Protein AF-A0A182XUY5-F1 (afdb_monomer_lite)

Secondary structure (DSSP, 8-state):
-HHHHHHHSPPGGGSHHHHTSS--HHHHHHHHHHHHHTTS---HHHHHHHHHHHHHHHTT-PPPPTT-STTGGG-

Sequence (75 aa):
MKVVKMFSEEPIHKRDYVVNWYPRHVETHLLAMKLREYGLFRDEHQDFKEEMKRLRALRGKAPPKKGEGKRAAKK

pLDDT: mean 93.31, std 6.74, range [56.16, 98.12]

Radius of gyration: 24.03 Å; chains: 1; bounding box: 60×16×58 Å

Foldseek 3Di:
DVVCVCVVDDDPCPPCCNVCVDPPVVVVVVVQVVCVVVVNHDDVVVVVVVVVQVVCVVVVNHDDPVQPDPVNVVD

Structure (mmCIF, N/CA/C/O backbone):
data_AF-A0A182XUY5-F1
#
_entry.id   AF-A0A182XUY5-F1
#
loop_
_atom_site.group_PDB
_atom_site.id
_atom_site.type_symbol
_atom_site.label_atom_id
_atom_site.label_alt_id
_atom_site.label_comp_id
_atom_site.label_asym_id
_atom_site.label_entity_id
_atom_site.label_seq_id
_atom_site.pdbx_PDB_ins_code
_atom_site.Cartn_x
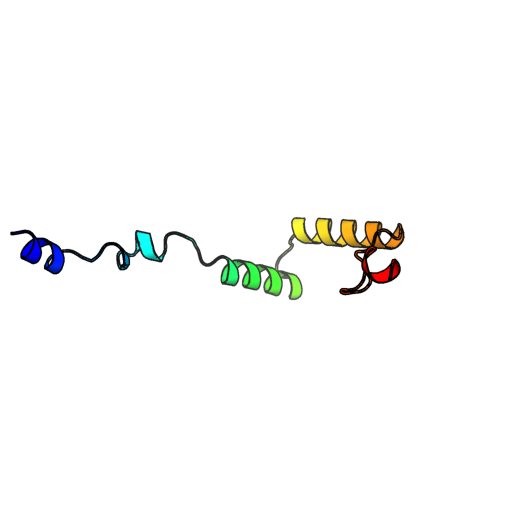_atom_site.Cartn_y
_atom_site.Cartn_z
_atom_site.occupancy
_atom_site.B_iso_or_equiv
_atom_site.auth_seq_id
_atom_site.auth_comp_id
_atom_site.auth_asym_id
_atom_site.auth_atom_id
_atom_site.pdbx_PDB_model_num
ATOM 1 N N . MET A 1 1 ? -23.884 1.494 40.273 1.00 84.88 1 MET A N 1
ATOM 2 C CA . MET A 1 1 ? -23.068 0.256 40.281 1.00 84.88 1 MET A CA 1
ATOM 3 C C . MET A 1 1 ? -22.172 0.201 39.045 1.00 84.88 1 MET A C 1
ATOM 5 O O . MET A 1 1 ? -22.688 0.174 37.937 1.00 84.88 1 MET A O 1
ATOM 9 N N . LYS A 1 2 ? -20.842 0.190 39.217 1.00 90.00 2 LYS A N 1
ATOM 10 C CA . LYS A 1 2 ? -19.857 0.205 38.112 1.00 90.00 2 LYS A CA 1
ATOM 11 C C . LYS A 1 2 ? -19.904 -1.051 37.232 1.00 90.00 2 LYS A C 1
ATOM 13 O O . LYS A 1 2 ? -19.843 -0.947 36.014 1.00 90.00 2 LYS A O 1
ATOM 18 N N . VAL A 1 3 ? -20.032 -2.221 37.857 1.00 91.69 3 VAL A N 1
ATOM 19 C CA . VAL A 1 3 ? -20.024 -3.523 37.171 1.00 91.69 3 VAL A CA 1
ATOM 20 C C . VAL A 1 3 ? -21.251 -3.675 36.273 1.00 91.69 3 VAL A C 1
ATOM 22 O O . VAL A 1 3 ? -21.109 -4.022 35.109 1.00 91.69 3 VAL A O 1
ATOM 25 N N . VAL A 1 4 ? -22.434 -3.301 36.770 1.00 92.81 4 VAL A N 1
ATOM 26 C CA . VAL A 1 4 ? -23.678 -3.313 35.980 1.00 92.81 4 VAL A CA 1
ATOM 27 C C . VAL A 1 4 ? -23.533 -2.469 34.711 1.00 92.81 4 VAL A C 1
ATOM 29 O O . VAL A 1 4 ? -23.839 -2.960 33.634 1.00 92.81 4 VAL A O 1
ATOM 32 N N . LYS A 1 5 ? -22.973 -1.253 34.814 1.00 92.00 5 LYS A N 1
ATOM 33 C CA . LYS A 1 5 ? -22.749 -0.368 33.657 1.00 92.00 5 LYS A CA 1
ATOM 34 C C . LYS A 1 5 ? -21.762 -0.954 32.636 1.00 92.00 5 LYS A C 1
ATOM 36 O O . LYS A 1 5 ? -21.968 -0.837 31.435 1.00 92.00 5 LYS A O 1
ATOM 41 N N . MET A 1 6 ? -20.697 -1.598 33.115 1.00 90.06 6 MET A N 1
ATOM 42 C CA . MET A 1 6 ? -19.678 -2.220 32.262 1.00 90.06 6 MET A CA 1
ATOM 43 C C . MET A 1 6 ? -20.229 -3.386 31.434 1.00 90.06 6 MET A C 1
ATOM 45 O O . MET A 1 6 ? -19.792 -3.571 30.305 1.00 90.06 6 MET A O 1
ATOM 49 N N . PHE A 1 7 ? -21.164 -4.162 31.990 1.00 93.00 7 PHE A N 1
ATOM 50 C CA . PHE A 1 7 ? -21.791 -5.287 31.291 1.00 93.00 7 PHE A CA 1
ATOM 51 C C . PHE A 1 7 ? -23.062 -4.900 30.524 1.00 93.00 7 PHE A C 1
ATOM 53 O O . PHE A 1 7 ? -23.466 -5.642 29.634 1.00 93.00 7 PHE A O 1
ATOM 60 N N . SER A 1 8 ? -23.688 -3.762 30.842 1.00 93.75 8 SER A N 1
ATOM 61 C CA . SER A 1 8 ? -24.838 -3.247 30.089 1.00 93.75 8 SER A CA 1
ATOM 62 C C . SER A 1 8 ? -24.443 -2.508 28.809 1.00 93.75 8 SER A C 1
ATOM 64 O O . SER A 1 8 ? -25.246 -2.425 27.887 1.00 93.75 8 SER A O 1
ATOM 66 N N . GLU A 1 9 ? -23.245 -1.919 28.765 1.00 93.19 9 GLU A N 1
ATOM 67 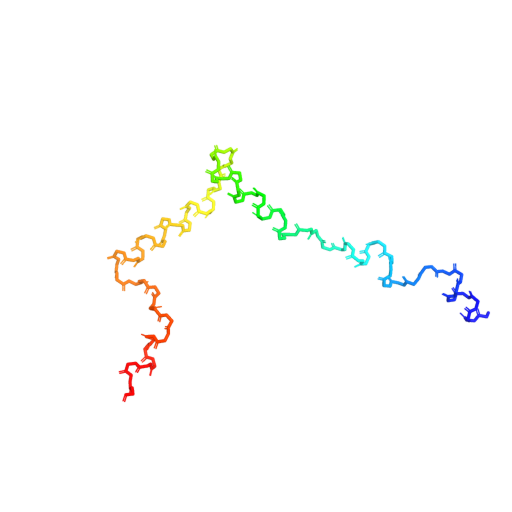C CA . GLU A 1 9 ? -22.743 -1.177 27.605 1.00 93.19 9 GLU A CA 1
ATOM 68 C C . GLU A 1 9 ? -21.826 -2.035 26.731 1.00 93.19 9 GLU A C 1
ATOM 70 O O . GLU A 1 9 ? -21.126 -2.928 27.209 1.00 93.19 9 GLU A O 1
ATOM 75 N N . GLU A 1 10 ? -21.760 -1.709 25.439 1.00 92.38 10 GLU A N 1
ATOM 76 C CA . GLU A 1 10 ? -20.780 -2.326 24.554 1.00 92.38 10 GLU A CA 1
ATOM 77 C C . GLU A 1 10 ? -19.348 -1.904 24.948 1.00 92.38 10 GLU A C 1
ATOM 79 O O . GLU A 1 10 ? -19.054 -0.695 25.043 1.00 92.38 10 GLU A O 1
ATOM 84 N N . PRO A 1 11 ? -18.425 -2.872 25.136 1.00 94.31 11 PRO A N 1
ATOM 85 C CA . PRO A 1 11 ? -17.027 -2.581 25.408 1.00 94.31 11 PRO A CA 1
ATOM 86 C C . PRO A 1 11 ? -16.410 -1.727 24.303 1.00 94.31 11 PRO A C 1
ATOM 88 O O . PRO A 1 11 ? -16.554 -2.028 23.123 1.00 94.31 11 PRO A O 1
ATOM 91 N N . ILE A 1 12 ? -15.652 -0.698 24.688 1.00 92.81 12 ILE A N 1
ATOM 92 C CA . ILE A 1 12 ? -15.092 0.301 23.760 1.00 92.81 12 ILE A CA 1
ATOM 93 C C . ILE A 1 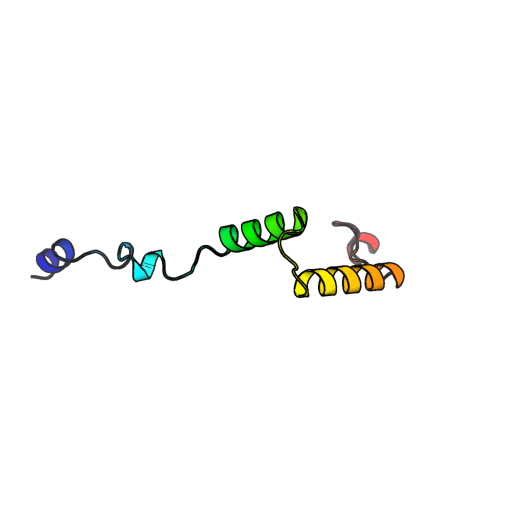12 ? -14.337 -0.339 22.586 1.00 92.81 12 ILE A C 1
ATOM 95 O O . ILE A 1 12 ? -14.492 0.097 21.456 1.00 92.81 12 ILE A O 1
ATOM 99 N N . HIS A 1 13 ? -13.573 -1.403 22.833 1.00 93.38 13 HIS A N 1
ATOM 100 C CA . HIS A 1 13 ? -12.767 -2.092 21.820 1.00 93.38 13 HIS A CA 1
ATOM 101 C C . HIS A 1 13 ? -13.574 -2.920 20.807 1.00 93.38 13 HIS A C 1
ATOM 103 O O . HIS A 1 13 ? -12.992 -3.403 19.844 1.00 93.38 13 HIS A O 1
ATOM 109 N N . LYS A 1 14 ? -14.872 -3.138 21.041 1.00 94.38 14 LYS A N 1
ATOM 110 C CA . LYS A 1 14 ? -15.768 -3.836 20.104 1.00 94.38 14 LYS A CA 1
ATOM 111 C C . LYS A 1 14 ? -16.610 -2.881 19.275 1.00 94.38 14 LYS A C 1
ATOM 113 O O . LYS A 1 14 ? -17.074 -3.271 18.211 1.00 94.38 14 LYS A O 1
ATOM 118 N N . ARG A 1 15 ? -16.761 -1.641 19.750 1.00 95.06 15 ARG A N 1
ATOM 119 C CA . ARG A 1 15 ? -17.552 -0.619 19.073 1.00 95.06 15 ARG A CA 1
ATOM 120 C C . ARG A 1 15 ? -17.027 -0.434 17.659 1.00 95.06 15 ARG A C 1
ATOM 122 O O . ARG A 1 15 ? -15.827 -0.245 17.457 1.00 95.06 15 ARG A O 1
ATOM 129 N N . ASP A 1 16 ? -17.943 -0.442 16.703 1.00 94.50 16 ASP A N 1
ATOM 130 C CA . ASP A 1 16 ? -17.628 -0.440 15.276 1.00 94.50 16 ASP A CA 1
ATOM 131 C C . ASP A 1 16 ? -16.680 0.701 14.877 1.00 94.50 16 ASP A C 1
ATOM 133 O O . ASP A 1 16 ? -15.646 0.463 14.261 1.00 94.50 16 ASP A O 1
ATOM 137 N N . TYR A 1 17 ? -16.947 1.922 15.347 1.00 93.62 17 TYR A N 1
ATOM 138 C CA . TYR A 1 17 ? -16.105 3.088 15.059 1.00 93.62 17 TYR A CA 1
ATOM 139 C C . TYR A 1 17 ? -14.672 2.968 15.604 1.00 93.62 17 TYR A C 1
ATOM 141 O O . TYR A 1 17 ? -13.781 3.652 15.113 1.00 93.62 17 TYR A O 1
ATOM 149 N N . VAL A 1 18 ? -14.433 2.136 16.625 1.00 95.06 18 VAL A N 1
ATOM 150 C CA . VAL A 1 18 ? -13.090 1.895 17.179 1.00 95.06 18 VAL A CA 1
ATOM 151 C C . VAL A 1 18 ? -12.360 0.842 16.357 1.00 95.06 18 VAL A C 1
ATOM 153 O O . VAL A 1 18 ? -11.189 1.021 16.031 1.00 95.06 18 VAL A O 1
ATOM 156 N N . VAL A 1 19 ? -13.048 -0.248 16.012 1.00 95.62 19 VAL A N 1
ATOM 157 C CA . VAL A 1 19 ? -12.466 -1.364 15.253 1.00 95.62 19 VAL A CA 1
ATOM 158 C C . VAL A 1 19 ? -12.210 -0.964 13.800 1.00 95.62 19 VAL A C 1
ATOM 160 O O . VAL A 1 19 ? -11.124 -1.193 13.274 1.00 95.62 19 VAL A O 1
ATOM 163 N N . ASN A 1 20 ? -13.189 -0.321 13.169 1.00 95.19 20 ASN A N 1
ATOM 164 C CA . ASN A 1 20 ? -13.188 0.056 11.758 1.00 95.19 20 ASN A CA 1
ATOM 165 C C . ASN A 1 20 ? -12.808 1.528 11.543 1.00 95.19 20 ASN A C 1
ATOM 167 O O . ASN A 1 20 ? -13.219 2.147 10.563 1.00 95.19 20 ASN A O 1
ATOM 171 N N . TRP A 1 21 ? -12.013 2.095 12.457 1.00 96.19 21 TRP A N 1
ATOM 172 C CA . TRP A 1 21 ? -11.569 3.487 12.372 1.00 96.19 21 TRP A CA 1
ATOM 173 C C . TRP A 1 21 ? -10.818 3.785 11.069 1.00 96.19 21 TRP A C 1
ATOM 175 O O . TRP A 1 21 ? -11.045 4.811 10.428 1.00 96.19 21 TRP A O 1
ATOM 185 N N . TYR A 1 22 ? -9.917 2.883 10.671 1.00 96.44 22 TYR A N 1
ATOM 186 C CA . TYR A 1 22 ? -9.209 2.985 9.400 1.00 96.44 22 TYR A CA 1
ATOM 187 C C . TYR A 1 22 ? -9.892 2.133 8.336 1.00 96.44 22 TYR A C 1
ATOM 189 O O . TYR A 1 22 ? -10.295 1.000 8.612 1.00 96.44 22 TYR A O 1
ATOM 197 N N . PRO A 1 23 ? -9.973 2.630 7.093 1.00 95.94 23 PRO A N 1
ATOM 198 C CA . PRO A 1 23 ? -10.473 1.827 6.002 1.00 95.94 23 PRO A CA 1
ATOM 199 C C . PRO A 1 23 ? -9.484 0.708 5.656 1.00 95.94 23 PRO A C 1
ATOM 201 O O . PRO A 1 23 ? -8.298 0.725 5.998 1.00 95.94 23 PRO A O 1
ATOM 204 N N . ARG A 1 24 ? -9.992 -0.256 4.894 1.00 96.44 24 ARG A N 1
ATOM 205 C CA . ARG A 1 24 ? -9.262 -1.413 4.369 1.00 96.44 24 ARG A CA 1
ATOM 206 C C . ARG A 1 24 ? -8.265 -1.024 3.267 1.00 96.44 24 ARG A C 1
ATOM 208 O O . ARG A 1 24 ? -8.497 -1.254 2.083 1.00 96.44 24 ARG A O 1
ATOM 215 N N . HIS A 1 25 ? -7.175 -0.359 3.658 1.00 96.69 25 HIS A N 1
ATOM 216 C CA . HIS A 1 25 ? -6.173 0.199 2.742 1.00 96.69 25 HIS A CA 1
ATOM 217 C C . HIS A 1 25 ? -5.445 -0.857 1.904 1.00 96.69 25 HIS A C 1
ATOM 219 O O . HIS A 1 25 ? -5.063 -0.580 0.769 1.00 96.69 25 HIS A O 1
ATOM 225 N N . VAL A 1 26 ? -5.228 -2.055 2.451 1.00 97.00 26 VAL A N 1
ATOM 226 C CA . VAL A 1 26 ? -4.528 -3.131 1.738 1.00 97.00 26 VAL A CA 1
ATOM 227 C C . VAL A 1 26 ? -5.390 -3.621 0.579 1.00 97.00 26 VAL A C 1
ATOM 229 O O . VAL A 1 26 ? -4.922 -3.724 -0.551 1.00 97.00 26 VAL A O 1
ATOM 232 N N . GLU A 1 27 ? -6.669 -3.861 0.840 1.00 97.50 27 GLU A N 1
ATOM 233 C CA . GLU A 1 27 ? -7.633 -4.357 -0.129 1.00 97.50 27 GLU A CA 1
ATOM 234 C C . GLU A 1 27 ? -7.899 -3.331 -1.230 1.00 97.50 27 GLU A C 1
ATOM 236 O O . GLU A 1 27 ? -7.900 -3.688 -2.408 1.00 97.50 27 GLU A O 1
ATOM 241 N N . THR A 1 28 ? -8.065 -2.053 -0.873 1.00 96.62 28 THR A N 1
ATOM 242 C CA . THR A 1 28 ? -8.266 -0.987 -1.865 1.00 96.62 28 THR A CA 1
ATOM 243 C C . THR A 1 28 ? -7.028 -0.775 -2.730 1.00 96.62 28 THR A C 1
ATOM 245 O O . THR A 1 28 ? -7.153 -0.621 -3.945 1.00 96.62 28 THR A O 1
ATOM 248 N N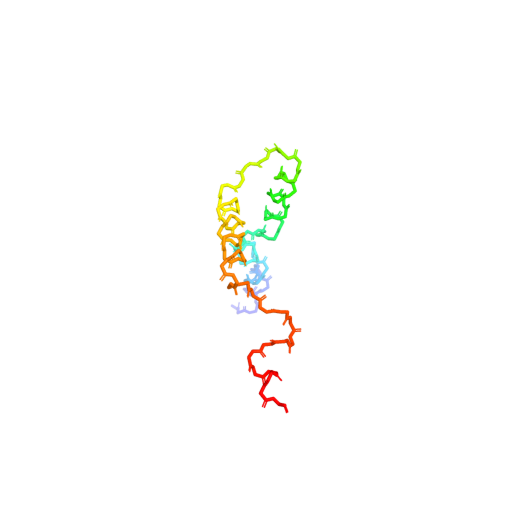 . HIS A 1 29 ? -5.830 -0.835 -2.142 1.00 96.50 29 HIS A N 1
ATOM 249 C CA . HIS A 1 29 ? -4.580 -0.743 -2.890 1.00 96.50 29 HIS A CA 1
ATOM 250 C C . HIS A 1 29 ? -4.413 -1.908 -3.874 1.00 96.50 29 HIS A C 1
ATOM 252 O O . HIS A 1 29 ? -4.138 -1.682 -5.052 1.00 96.50 29 HIS A O 1
ATOM 258 N N . LEU A 1 30 ? -4.630 -3.145 -3.416 1.00 97.81 30 LEU A N 1
ATOM 259 C CA . LEU A 1 30 ? -4.534 -4.336 -4.262 1.00 97.81 30 LEU A CA 1
ATOM 260 C C . LEU A 1 30 ? -5.570 -4.327 -5.389 1.00 97.81 30 LEU A C 1
ATOM 262 O O . LEU A 1 30 ? -5.263 -4.740 -6.506 1.00 97.81 30 LEU A O 1
ATOM 266 N N . LEU A 1 31 ? -6.784 -3.845 -5.114 1.00 97.81 31 LEU A N 1
ATOM 267 C CA . LEU A 1 31 ? -7.819 -3.682 -6.129 1.00 97.81 31 LEU A CA 1
ATOM 268 C C . LEU A 1 31 ? -7.366 -2.712 -7.227 1.00 97.81 31 LEU A C 1
ATOM 270 O O . LEU A 1 31 ? -7.401 -3.071 -8.402 1.00 97.81 31 LEU A O 1
ATOM 274 N N . ALA A 1 32 ? -6.905 -1.514 -6.855 1.00 97.06 32 ALA A N 1
ATOM 275 C CA . ALA A 1 32 ? -6.449 -0.507 -7.814 1.00 97.06 32 ALA A CA 1
ATOM 276 C C . ALA A 1 32 ? -5.252 -0.999 -8.645 1.00 97.06 32 ALA A C 1
ATOM 278 O O . ALA A 1 32 ? -5.217 -0.791 -9.857 1.00 97.06 32 ALA A O 1
ATOM 279 N N . MET A 1 33 ? -4.312 -1.721 -8.022 1.00 97.06 33 MET A N 1
ATOM 280 C CA . MET A 1 33 ? -3.194 -2.351 -8.731 1.00 97.06 33 MET A CA 1
ATOM 281 C C . MET A 1 33 ? -3.667 -3.360 -9.780 1.00 97.06 33 MET A C 1
ATOM 283 O O . MET A 1 33 ? -3.255 -3.272 -10.933 1.00 97.06 33 MET A O 1
ATOM 287 N N . LYS A 1 34 ? -4.568 -4.281 -9.416 1.00 98.06 34 LYS A N 1
ATOM 288 C CA . LYS A 1 34 ? -5.100 -5.279 -10.359 1.00 98.06 34 LYS A CA 1
ATOM 289 C C . LYS A 1 34 ? -5.879 -4.635 -11.502 1.00 98.06 34 LYS A C 1
ATOM 291 O O . LYS A 1 34 ? -5.751 -5.047 -12.648 1.00 98.06 34 LYS A O 1
ATOM 296 N N . LEU A 1 35 ? -6.669 -3.601 -11.212 1.00 98.12 35 LEU A N 1
ATOM 297 C CA . LEU A 1 35 ? -7.381 -2.856 -12.253 1.00 98.12 35 LEU A CA 1
ATOM 298 C C . LEU A 1 35 ? -6.411 -2.168 -13.220 1.00 98.12 35 LEU A C 1
ATOM 300 O O . LEU A 1 35 ? -6.684 -2.135 -14.418 1.00 98.12 35 LEU A O 1
ATOM 304 N N . ARG A 1 36 ? -5.268 -1.671 -12.728 1.00 97.31 36 ARG A N 1
ATOM 305 C CA . ARG A 1 36 ? -4.198 -1.142 -13.583 1.00 97.31 36 ARG A CA 1
ATOM 306 C C . ARG A 1 36 ? -3.585 -2.224 -14.463 1.00 97.31 36 ARG A C 1
ATOM 308 O O . ARG A 1 36 ? -3.419 -1.999 -15.655 1.00 97.31 36 ARG A O 1
ATOM 315 N N . GLU A 1 37 ? -3.291 -3.394 -13.904 1.00 96.31 37 GLU A N 1
ATOM 316 C CA . GLU A 1 37 ? -2.752 -4.536 -14.659 1.00 96.31 37 GLU A CA 1
ATOM 317 C C . GLU A 1 37 ? -3.704 -4.996 -15.772 1.00 96.31 37 GLU A C 1
ATOM 319 O O . GLU A 1 37 ? -3.257 -5.335 -16.865 1.00 96.31 37 GLU A O 1
ATOM 324 N N . TYR A 1 38 ? -5.016 -4.939 -15.532 1.00 97.44 38 TYR A N 1
ATOM 325 C CA . TYR A 1 38 ? -6.033 -5.217 -16.549 1.00 97.44 38 TYR A CA 1
ATOM 326 C C . TYR A 1 38 ? -6.260 -4.073 -17.550 1.00 97.44 38 TYR A C 1
ATOM 328 O O . TYR A 1 38 ? -7.043 -4.236 -18.483 1.00 97.44 38 TYR A O 1
ATOM 336 N N . GLY A 1 39 ? -5.622 -2.912 -17.371 1.00 96.56 39 GLY A N 1
ATOM 337 C CA . GLY A 1 39 ? -5.839 -1.728 -18.210 1.00 96.56 39 GLY A CA 1
ATOM 338 C C . GLY A 1 39 ? -7.173 -1.012 -17.963 1.00 96.56 39 GLY A C 1
ATOM 339 O O . GLY A 1 39 ? -7.560 -0.150 -18.746 1.00 96.56 39 GLY A O 1
ATOM 340 N N . LEU A 1 40 ? -7.877 -1.351 -16.879 1.00 97.69 40 LEU A N 1
ATOM 341 C CA . LEU A 1 40 ? -9.168 -0.769 -16.493 1.00 97.69 40 LEU A CA 1
ATOM 342 C C . LEU A 1 40 ? -9.018 0.489 -15.627 1.00 97.69 40 LEU A C 1
ATOM 344 O O . LEU A 1 40 ? -9.975 1.240 -15.452 1.00 97.69 40 LEU A O 1
ATOM 348 N N . PHE A 1 41 ? -7.831 0.712 -15.064 1.00 97.56 41 PHE A N 1
ATOM 349 C CA . PHE A 1 41 ? -7.518 1.868 -14.232 1.00 97.56 41 PHE A CA 1
ATOM 350 C C . PHE A 1 41 ? -6.159 2.454 -14.612 1.00 97.56 41 PHE A C 1
ATOM 352 O O . PHE A 1 41 ? -5.200 1.721 -14.848 1.00 97.56 41 PHE A O 1
ATOM 359 N N . ARG A 1 42 ? -6.062 3.785 -14.643 1.00 97.69 42 ARG A N 1
ATOM 360 C CA . ARG A 1 42 ? -4.802 4.491 -14.882 1.00 97.69 42 ARG A CA 1
ATOM 361 C C . ARG A 1 42 ? -4.326 5.154 -13.596 1.00 97.69 42 ARG A C 1
ATOM 363 O O . ARG A 1 42 ? -4.955 6.090 -13.113 1.00 97.69 42 ARG A O 1
ATOM 370 N N . ASP A 1 43 ? -3.200 4.677 -13.073 1.00 97.44 43 ASP A N 1
ATOM 371 C CA . ASP A 1 43 ? -2.534 5.250 -11.902 1.00 97.44 43 ASP A CA 1
ATOM 372 C C . ASP A 1 43 ? -1.361 6.139 -12.340 1.00 97.44 43 ASP A C 1
ATOM 374 O O . ASP A 1 43 ? -0.217 5.691 -12.439 1.00 97.44 43 ASP A O 1
ATOM 378 N N . GLU A 1 44 ? -1.643 7.418 -12.594 1.00 97.56 44 GLU A N 1
ATOM 379 C CA . GLU A 1 44 ? -0.632 8.391 -13.034 1.00 97.56 44 GLU A CA 1
ATOM 380 C C . GLU A 1 44 ? 0.500 8.573 -12.009 1.00 97.56 44 GLU A C 1
ATOM 382 O O . GLU A 1 44 ? 1.644 8.868 -12.366 1.00 97.56 44 GLU A O 1
ATOM 387 N N . HIS A 1 45 ? 0.205 8.362 -10.722 1.00 97.75 45 HIS A N 1
ATOM 388 C CA . HIS A 1 45 ? 1.201 8.464 -9.665 1.00 97.75 45 HIS A CA 1
ATOM 389 C C . HIS A 1 45 ? 2.206 7.310 -9.740 1.00 97.75 45 HIS A C 1
ATOM 391 O O . HIS A 1 45 ? 3.414 7.523 -9.580 1.00 97.75 45 HIS A O 1
ATOM 397 N N . GLN A 1 46 ? 1.735 6.087 -9.993 1.00 97.50 46 GLN A N 1
ATOM 398 C CA . GLN A 1 46 ? 2.631 4.949 -10.203 1.00 97.50 46 GLN A CA 1
ATOM 399 C C . GLN A 1 46 ? 3.386 5.053 -11.523 1.00 97.50 46 GLN A C 1
ATOM 401 O O . GLN A 1 46 ? 4.593 4.810 -11.519 1.00 97.50 46 GLN A O 1
ATOM 406 N N . ASP A 1 47 ? 2.740 5.506 -12.599 1.00 97.69 47 ASP A N 1
ATOM 407 C CA . ASP A 1 47 ? 3.399 5.751 -13.888 1.00 97.69 47 ASP A CA 1
ATOM 408 C C . ASP A 1 47 ? 4.592 6.712 -13.717 1.00 97.69 47 ASP A C 1
ATOM 410 O O . ASP A 1 47 ? 5.713 6.430 -14.150 1.00 97.69 47 ASP A O 1
ATOM 414 N N . PHE A 1 48 ? 4.394 7.816 -12.987 1.00 98.06 48 PHE A N 1
ATOM 415 C CA . PHE A 1 48 ? 5.463 8.768 -12.686 1.00 98.06 48 PHE A CA 1
ATOM 416 C C . PHE A 1 48 ? 6.602 8.138 -11.870 1.00 98.06 48 PHE A C 1
ATOM 418 O O . PHE A 1 48 ? 7.785 8.342 -12.161 1.00 98.06 48 PHE A O 1
ATOM 425 N N . LYS A 1 49 ? 6.275 7.351 -10.838 1.00 97.75 49 LYS A N 1
ATOM 426 C CA . LYS A 1 49 ? 7.285 6.679 -10.005 1.00 97.75 49 LYS A CA 1
ATOM 427 C C . LYS A 1 49 ? 8.103 5.662 -10.795 1.00 97.75 49 LYS A C 1
ATOM 429 O O . LYS A 1 49 ? 9.318 5.576 -10.585 1.00 97.75 49 LYS A O 1
ATOM 434 N N . GLU A 1 50 ? 7.461 4.896 -11.670 1.00 97.56 50 GLU A N 1
ATOM 435 C CA . GLU A 1 50 ? 8.105 3.915 -12.543 1.00 97.56 50 GLU A CA 1
ATOM 436 C C . GLU A 1 50 ? 9.057 4.603 -13.528 1.00 97.56 50 GLU A C 1
ATOM 438 O O . GLU A 1 50 ? 10.225 4.210 -13.619 1.00 97.56 50 GLU A O 1
ATOM 443 N N . GLU A 1 51 ? 8.627 5.697 -14.160 1.00 97.88 51 GLU A N 1
ATOM 444 C CA . GLU A 1 51 ? 9.472 6.463 -15.080 1.00 97.88 51 GLU A CA 1
ATOM 445 C C . GLU A 1 51 ? 10.682 7.081 -14.365 1.00 97.88 51 GLU A C 1
ATOM 447 O O . GLU A 1 51 ? 11.832 6.942 -14.797 1.00 97.88 51 GLU A O 1
ATOM 452 N N . MET A 1 52 ? 10.473 7.669 -13.186 1.00 97.25 52 MET A N 1
ATOM 453 C CA . MET A 1 52 ? 11.571 8.201 -12.377 1.00 97.25 52 MET A CA 1
ATOM 454 C C . MET A 1 52 ? 12.557 7.112 -11.935 1.00 97.25 52 MET A C 1
ATOM 456 O O . MET A 1 52 ? 13.767 7.358 -11.847 1.00 97.25 52 MET A O 1
ATOM 460 N N . LYS A 1 53 ? 12.072 5.894 -11.670 1.00 97.00 53 LYS A N 1
ATOM 461 C CA . LYS A 1 53 ? 12.918 4.736 -11.359 1.00 97.00 53 LYS A CA 1
ATOM 462 C C . LYS A 1 53 ? 13.718 4.287 -12.585 1.00 97.00 53 LYS A C 1
ATOM 464 O O . LYS A 1 53 ? 14.916 4.031 -12.438 1.00 97.00 53 LYS A O 1
ATOM 469 N N . ARG A 1 54 ? 13.109 4.262 -13.777 1.00 97.50 54 ARG A N 1
ATOM 470 C CA . ARG A 1 54 ? 13.774 3.954 -15.054 1.00 97.50 54 ARG A CA 1
ATOM 471 C C . ARG A 1 54 ? 14.929 4.917 -15.326 1.00 97.50 54 ARG A C 1
ATOM 473 O O . ARG A 1 54 ? 16.067 4.485 -15.509 1.00 97.50 54 ARG A O 1
ATOM 480 N N . LEU A 1 55 ? 14.678 6.223 -15.238 1.00 97.62 55 LEU A N 1
ATOM 481 C CA . LEU A 1 55 ? 15.697 7.258 -15.446 1.00 97.62 55 LEU A CA 1
ATOM 482 C C . LEU A 1 55 ? 16.826 7.195 -14.406 1.00 97.62 55 LEU A C 1
ATOM 484 O O . LEU A 1 55 ? 18.002 7.382 -14.727 1.00 97.62 55 LEU A O 1
ATOM 488 N N . ARG A 1 56 ? 16.501 6.898 -13.139 1.00 96.94 56 ARG A N 1
ATOM 489 C CA . ARG A 1 56 ? 17.515 6.689 -12.092 1.00 96.94 56 ARG A CA 1
ATOM 490 C C . ARG A 1 56 ? 18.431 5.511 -12.405 1.00 96.94 56 ARG A C 1
ATOM 492 O O . ARG A 1 56 ? 19.634 5.633 -12.173 1.00 96.94 56 ARG A O 1
ATOM 499 N N . ALA A 1 57 ? 17.876 4.413 -12.914 1.00 95.75 57 ALA A N 1
ATOM 500 C CA . ALA A 1 57 ? 18.649 3.242 -13.301 1.00 95.75 57 ALA A CA 1
ATOM 501 C C . ALA A 1 57 ? 19.583 3.542 -14.482 1.00 95.75 57 ALA A C 1
ATOM 503 O O . ALA A 1 57 ? 20.764 3.219 -14.397 1.00 95.75 57 ALA A O 1
ATOM 504 N N . LEU A 1 58 ? 19.101 4.259 -15.506 1.00 96.19 58 LEU A N 1
ATOM 505 C CA . LEU A 1 58 ? 19.922 4.694 -16.648 1.00 96.19 58 LEU A CA 1
ATOM 506 C C . LEU A 1 58 ? 21.098 5.589 -16.231 1.00 96.19 58 LEU A C 1
ATOM 508 O O . LEU A 1 58 ? 22.177 5.510 -16.803 1.00 96.19 58 LEU A O 1
ATOM 512 N N . ARG A 1 59 ? 20.927 6.396 -15.180 1.00 96.69 59 ARG A N 1
ATOM 513 C CA . ARG A 1 59 ? 22.005 7.215 -14.600 1.00 96.69 59 ARG A CA 1
ATOM 514 C C . ARG A 1 59 ? 22.983 6.416 -13.720 1.00 96.69 59 ARG A C 1
ATOM 516 O O . ARG A 1 59 ? 23.820 7.013 -13.047 1.00 96.69 59 ARG A O 1
ATOM 523 N N . GLY A 1 60 ? 22.826 5.097 -13.609 1.00 93.81 60 GLY A N 1
ATOM 524 C CA . GLY A 1 60 ? 23.621 4.257 -12.706 1.00 93.81 60 GLY A CA 1
ATOM 525 C C . GLY A 1 60 ? 23.316 4.477 -11.219 1.00 93.81 60 GLY A C 1
ATOM 526 O O . GLY A 1 60 ? 24.065 4.031 -10.357 1.00 93.81 60 GLY A O 1
ATOM 527 N N . LYS A 1 61 ? 22.212 5.163 -10.887 1.00 93.25 61 LYS A N 1
ATOM 528 C CA . LYS A 1 61 ? 21.751 5.401 -9.504 1.00 93.25 61 LYS A CA 1
ATOM 529 C C . LYS A 1 61 ? 20.619 4.442 -9.118 1.00 93.25 61 LYS A C 1
ATOM 531 O O . LYS A 1 61 ? 19.716 4.820 -8.367 1.00 93.25 61 LYS A O 1
ATOM 536 N N . ALA A 1 62 ? 20.638 3.229 -9.669 1.00 92.88 62 ALA A N 1
ATOM 537 C CA . ALA A 1 62 ? 19.728 2.165 -9.266 1.00 92.88 62 ALA A CA 1
ATOM 538 C C . ALA A 1 62 ? 20.001 1.767 -7.802 1.00 92.88 62 ALA A C 1
ATOM 540 O O . ALA A 1 62 ? 21.145 1.859 -7.346 1.00 92.88 62 ALA A O 1
ATOM 541 N N . PRO A 1 63 ? 18.978 1.337 -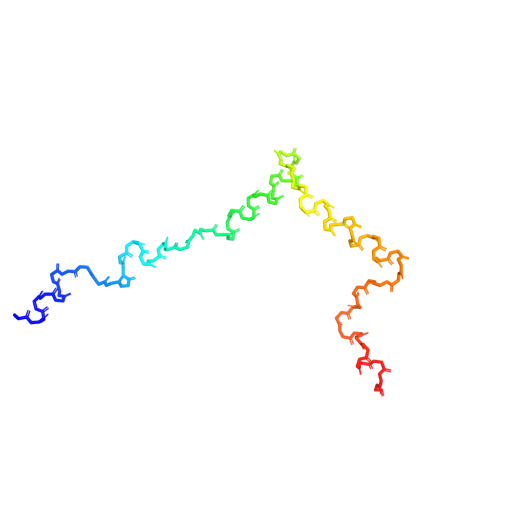7.043 1.00 90.25 63 PRO A N 1
ATOM 542 C CA . PRO A 1 63 ? 19.217 0.760 -5.728 1.00 90.25 63 PRO A CA 1
ATOM 543 C C . PRO A 1 63 ? 20.130 -0.474 -5.867 1.00 90.25 63 PRO A C 1
ATOM 545 O O . PRO A 1 63 ? 19.896 -1.289 -6.764 1.00 90.25 63 PRO A O 1
ATOM 548 N N . PRO A 1 64 ? 21.162 -0.624 -5.015 1.00 90.31 64 PRO A N 1
ATOM 549 C CA . PRO A 1 64 ? 22.015 -1.807 -5.040 1.00 90.31 64 PRO A CA 1
ATOM 550 C C . PRO A 1 64 ? 21.195 -3.052 -4.694 1.00 90.31 64 PRO A C 1
ATOM 552 O O . PRO A 1 64 ? 20.177 -2.962 -3.995 1.00 90.31 64 PRO A O 1
ATOM 555 N N . LYS A 1 65 ? 21.652 -4.227 -5.137 1.00 89.62 65 LYS A N 1
ATOM 556 C CA . LYS A 1 65 ? 21.042 -5.488 -4.707 1.00 89.62 65 LYS A CA 1
ATOM 557 C C . LYS A 1 65 ? 21.155 -5.618 -3.188 1.00 89.62 65 LYS A C 1
ATOM 559 O O . LYS A 1 65 ? 22.098 -5.128 -2.558 1.00 89.62 65 LYS A O 1
ATOM 564 N N . LYS A 1 66 ? 20.167 -6.275 -2.580 1.00 89.44 66 LYS A N 1
ATOM 565 C CA . LYS A 1 66 ? 20.156 -6.523 -1.136 1.00 89.44 66 LYS A CA 1
ATOM 566 C C . LYS A 1 66 ? 21.430 -7.290 -0.758 1.00 89.44 66 LYS A C 1
ATOM 568 O O . LYS A 1 66 ? 21.665 -8.366 -1.285 1.00 89.44 66 LYS A O 1
ATOM 573 N N . GLY A 1 67 ? 22.235 -6.726 0.142 1.00 87.12 67 GLY A N 1
ATOM 574 C CA . GLY A 1 67 ? 23.518 -7.306 0.560 1.00 87.12 67 GLY A CA 1
ATOM 575 C C . GLY A 1 67 ? 24.750 -6.735 -0.151 1.00 87.12 67 GLY A C 1
ATOM 576 O O . GLY A 1 67 ? 25.826 -6.795 0.418 1.00 87.12 67 GLY A O 1
ATOM 577 N N . GLU A 1 68 ? 24.605 -6.072 -1.300 1.00 87.12 68 GLU A N 1
ATOM 578 C CA . GLU A 1 68 ? 25.712 -5.459 -2.068 1.00 87.12 68 GLU A CA 1
ATOM 579 C C . GLU A 1 68 ? 25.839 -3.946 -1.804 1.00 87.12 68 GLU A C 1
ATOM 581 O O . GLU A 1 68 ? 26.342 -3.165 -2.612 1.00 87.12 68 GLU A O 1
ATOM 586 N N . GLY A 1 69 ? 25.323 -3.482 -0.665 1.00 86.19 69 GLY A N 1
ATOM 587 C CA . GLY A 1 69 ? 25.394 -2.073 -0.294 1.00 86.19 69 GLY A CA 1
ATOM 588 C C . GLY A 1 69 ? 26.835 -1.609 -0.067 1.00 86.19 69 GLY A C 1
ATOM 589 O O . GLY A 1 69 ? 27.733 -2.401 0.204 1.00 86.19 69 GLY A O 1
ATOM 590 N N . LYS A 1 70 ? 27.050 -0.289 -0.051 1.00 82.88 70 LYS A N 1
ATOM 591 C CA . LYS A 1 70 ? 28.376 0.331 0.161 1.00 82.88 70 LYS A CA 1
ATOM 592 C C . LYS A 1 70 ? 29.142 -0.176 1.394 1.00 82.88 70 LYS A C 1
ATOM 594 O O . LYS A 1 70 ? 30.356 -0.040 1.446 1.00 82.88 70 LYS A O 1
ATOM 599 N N . ARG A 1 71 ? 28.441 -0.697 2.408 1.00 83.00 71 ARG A N 1
ATOM 600 C CA . ARG A 1 71 ? 29.051 -1.286 3.611 1.00 83.00 71 ARG A CA 1
ATOM 601 C C . ARG A 1 71 ? 29.593 -2.700 3.378 1.00 83.00 71 ARG A C 1
ATOM 603 O O . ARG A 1 71 ? 30.572 -3.054 4.013 1.00 83.00 71 ARG A O 1
ATOM 610 N N . ALA A 1 72 ? 28.984 -3.477 2.485 1.00 80.12 72 ALA A N 1
ATOM 611 C CA . ALA A 1 72 ? 29.431 -4.829 2.157 1.00 80.12 72 ALA A CA 1
ATOM 612 C C . ALA A 1 72 ? 30.699 -4.825 1.293 1.00 80.12 72 ALA A C 1
ATOM 614 O O . ALA A 1 72 ? 31.563 -5.660 1.495 1.00 80.12 72 ALA A O 1
ATOM 615 N N . ALA A 1 73 ? 30.854 -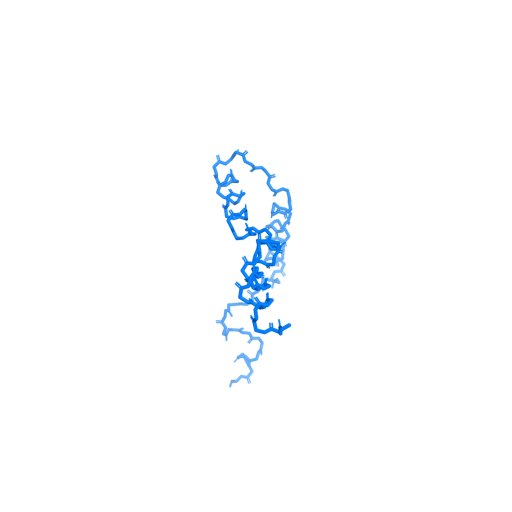3.833 0.410 1.00 72.62 73 ALA A N 1
ATOM 616 C CA . ALA A 1 73 ? 32.046 -3.673 -0.431 1.00 72.62 73 ALA A CA 1
ATOM 617 C C . ALA A 1 73 ? 33.303 -3.176 0.319 1.00 72.62 73 ALA A C 1
ATOM 619 O O . ALA A 1 73 ? 34.365 -3.061 -0.280 1.00 72.62 73 ALA A O 1
ATOM 620 N N . LYS A 1 74 ? 33.176 -2.805 1.601 1.00 75.50 74 LYS A N 1
ATOM 621 C CA . LYS A 1 74 ? 34.286 -2.320 2.443 1.00 75.50 74 LYS A CA 1
ATOM 622 C C . LYS A 1 74 ? 34.927 -3.418 3.300 1.00 75.50 74 LYS A C 1
ATOM 624 O O . LYS A 1 74 ? 35.831 -3.103 4.069 1.00 75.50 74 LYS A O 1
ATOM 629 N N . LYS A 1 75 ? 34.398 -4.638 3.242 1.00 56.16 75 LYS A N 1
ATOM 630 C CA . LYS A 1 75 ? 34.881 -5.792 3.997 1.00 56.16 75 LYS A CA 1
ATOM 631 C C . LYS A 1 75 ? 35.765 -6.641 3.097 1.00 56.16 75 LYS A C 1
ATOM 633 O O . LYS A 1 75 ? 36.755 -7.172 3.633 1.00 56.16 75 LYS A O 1
#

Organism: Anopheles stephensi (NCBI:txid30069)

InterPro domains:
  IPR013219 Small ribosomal subunit protein mS33 [PF08293] (1-66)
  IPR013219 Small ribosomal subunit protein mS33 [PTHR13362] (5-75)